Protein AF-A0A2V6GM07-F1 (afdb_monomer_lite)

Radius of gyration: 15.0 Å; chains: 1; bounding box: 40×31×36 Å

Sequence (133 aa):
MSIFIFTLLIRKGGMIRSHVGINVPKEVQRNSPDVLAAGVEHSGEILLTNVAGLIGQHDLVDLDLLDVGCGVGFMQTLINRSLAFRSYTGIEVSLPIVQWLKENVESRDERFGRMENRLVRRTEAVYHEFVLI

Secondary structure (DSSP, 8-state):
-------EEEEE-------------TTT----HHHHHH-HHHHHHHHHHHHHHHTT-SS-TTEEEEEET-TTHHHHHHHHTT---SEEEEEB--HHHHHHHIIIIITT-TTEE--B-TTTTTTTS--------

Structure (mmCIF, N/CA/C/O backbone):
data_AF-A0A2V6GM07-F1
#
_entry.id   AF-A0A2V6GM07-F1
#
loop_
_atom_site.group_PDB
_atom_site.id
_atom_site.type_symbol
_atom_site.label_atom_id
_atom_site.label_alt_id
_atom_site.label_comp_id
_atom_site.label_asym_id
_atom_site.label_entity_id
_atom_site.label_seq_id
_atom_site.pdbx_PDB_ins_code
_atom_site.Cartn_x
_atom_site.Cartn_y
_atom_site.Cartn_z
_atom_site.occupancy
_atom_site.B_iso_or_equiv
_atom_site.auth_seq_id
_atom_site.auth_comp_id
_atom_site.auth_asym_id
_atom_site.auth_atom_id
_atom_site.pdbx_PDB_model_num
ATOM 1 N N . MET A 1 1 ? 19.480 -12.758 2.619 1.00 30.62 1 MET A N 1
ATOM 2 C CA . MET A 1 1 ? 18.229 -12.836 3.402 1.00 30.62 1 MET A CA 1
ATOM 3 C C . MET A 1 1 ? 17.893 -11.423 3.837 1.00 30.62 1 MET A C 1
ATOM 5 O O . MET A 1 1 ? 18.490 -10.949 4.791 1.00 30.62 1 MET A O 1
ATOM 9 N N . SER A 1 2 ? 17.045 -10.718 3.090 1.00 31.67 2 SER A N 1
ATOM 10 C CA . SER A 1 2 ? 16.639 -9.354 3.449 1.00 31.67 2 SER A CA 1
ATOM 11 C C . SER A 1 2 ? 15.220 -9.411 3.991 1.00 31.67 2 SER A C 1
ATOM 13 O O . SER A 1 2 ? 14.296 -9.790 3.278 1.00 31.67 2 SER A O 1
ATOM 15 N N . ILE A 1 3 ? 15.087 -9.113 5.280 1.00 30.69 3 ILE A N 1
ATOM 16 C CA . ILE A 1 3 ? 13.819 -9.019 5.998 1.00 30.69 3 ILE A CA 1
ATOM 17 C C . ILE A 1 3 ? 13.197 -7.672 5.609 1.00 30.69 3 ILE A C 1
ATOM 19 O O . ILE A 1 3 ? 13.738 -6.625 5.956 1.00 30.69 3 ILE A O 1
ATOM 23 N N . PHE A 1 4 ? 12.098 -7.694 4.853 1.00 34.00 4 PHE A N 1
ATOM 24 C CA . PHE A 1 4 ? 11.259 -6.515 4.633 1.00 34.00 4 PHE A CA 1
ATOM 25 C C . PHE A 1 4 ? 10.377 -6.333 5.869 1.00 34.00 4 PHE A C 1
ATOM 27 O O . PHE A 1 4 ? 9.453 -7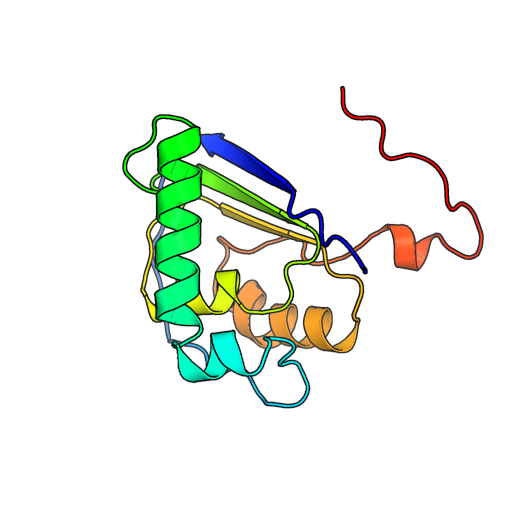.110 6.098 1.00 34.00 4 PHE A O 1
ATOM 34 N N . ILE A 1 5 ? 10.701 -5.345 6.701 1.00 33.69 5 ILE A N 1
ATOM 35 C CA . ILE A 1 5 ? 9.865 -4.956 7.838 1.00 33.69 5 ILE A CA 1
ATOM 36 C C . ILE A 1 5 ? 8.778 -4.024 7.294 1.00 33.69 5 ILE A C 1
ATOM 38 O O . ILE A 1 5 ? 9.039 -2.851 7.042 1.00 33.69 5 ILE A O 1
ATOM 42 N N . PHE A 1 6 ? 7.577 -4.563 7.085 1.00 39.56 6 PHE A N 1
ATOM 43 C CA . PHE A 1 6 ? 6.367 -3.771 6.867 1.00 39.56 6 PHE A CA 1
ATOM 44 C C . PHE A 1 6 ? 5.850 -3.305 8.228 1.00 39.56 6 PHE A C 1
ATOM 46 O O . PHE A 1 6 ? 5.409 -4.121 9.037 1.00 39.56 6 PHE A O 1
ATOM 53 N N . THR A 1 7 ? 5.902 -2.001 8.489 1.00 42.44 7 THR A N 1
ATOM 54 C CA . THR A 1 7 ? 5.259 -1.408 9.667 1.00 42.44 7 THR A CA 1
ATOM 55 C C . THR A 1 7 ? 4.009 -0.676 9.207 1.00 42.44 7 THR A C 1
ATOM 57 O O . THR A 1 7 ? 4.129 0.353 8.546 1.00 42.44 7 THR A O 1
ATOM 60 N N . LEU A 1 8 ? 2.836 -1.210 9.571 1.00 46.00 8 LEU A N 1
ATOM 61 C CA . LEU A 1 8 ? 1.529 -0.595 9.339 1.00 46.00 8 LEU A CA 1
ATOM 62 C C . LEU A 1 8 ? 0.980 0.025 10.634 1.00 46.00 8 LEU A C 1
ATOM 64 O O . LEU A 1 8 ? 0.714 -0.698 11.591 1.00 46.00 8 LEU A O 1
ATOM 68 N N . LEU A 1 9 ? 0.831 1.356 10.684 1.00 50.28 9 LEU A N 1
ATOM 69 C CA . LEU A 1 9 ? 0.261 2.089 11.834 1.00 50.28 9 LEU A CA 1
ATOM 70 C C . LEU A 1 9 ? -1.185 2.515 11.551 1.00 50.28 9 LEU A C 1
ATOM 72 O O . LEU A 1 9 ? -1.451 3.033 10.466 1.00 50.28 9 LEU A O 1
ATOM 76 N N . ILE A 1 10 ? -2.085 2.328 12.533 1.00 51.28 10 ILE A N 1
ATOM 77 C CA . ILE A 1 10 ? -3.537 2.482 12.358 1.00 51.28 10 ILE A CA 1
ATOM 78 C C . ILE A 1 10 ? -4.233 3.411 13.385 1.00 51.28 10 ILE A C 1
ATOM 80 O O . ILE A 1 10 ? -3.972 3.307 14.581 1.00 51.28 10 ILE A O 1
ATOM 84 N N . ARG A 1 11 ? -5.149 4.305 12.943 1.00 50.62 11 ARG A N 1
ATOM 85 C CA . ARG A 1 11 ? -5.931 5.259 13.789 1.00 50.62 11 ARG A CA 1
ATOM 86 C C . ARG A 1 11 ? -7.375 5.504 13.274 1.00 50.62 11 ARG A C 1
ATOM 88 O O . ARG A 1 11 ? -7.583 5.463 12.076 1.00 50.62 11 ARG A O 1
ATOM 95 N N . LYS A 1 12 ? -8.375 5.791 14.135 1.00 37.81 12 LYS A N 1
ATOM 96 C CA . LYS A 1 12 ? -9.836 5.803 13.803 1.00 37.81 12 LYS A CA 1
ATOM 97 C C . LYS A 1 12 ? -10.466 7.174 13.408 1.00 37.81 12 LYS A C 1
ATOM 99 O O . LYS A 1 12 ? -10.178 8.166 14.080 1.00 37.81 12 LYS A O 1
ATOM 104 N N . GLY A 1 13 ? -11.353 7.236 12.389 1.00 50.44 13 GLY A N 1
ATOM 105 C CA . GLY A 1 13 ? -12.176 8.407 11.959 1.00 50.44 13 GLY A CA 1
ATOM 106 C C . GLY A 1 13 ? -13.014 8.189 10.658 1.00 50.44 13 GLY A C 1
ATOM 107 O O . GLY A 1 13 ? -12.802 7.195 9.993 1.00 50.44 13 GLY A O 1
ATOM 108 N N . GLY A 1 14 ? -13.917 9.107 10.258 1.00 41.75 14 GLY A N 1
ATOM 109 C CA . GLY A 1 14 ? -14.999 8.878 9.252 1.00 41.75 14 GLY A CA 1
ATOM 110 C C . GLY A 1 14 ? -14.680 8.805 7.731 1.00 41.75 14 GLY A C 1
ATOM 111 O O . GLY A 1 14 ? -13.542 8.989 7.307 1.00 41.75 14 GLY A O 1
ATOM 112 N N . MET A 1 15 ? -15.727 8.547 6.915 1.00 43.09 15 MET A N 1
ATOM 113 C CA . MET A 1 15 ? -15.690 7.926 5.563 1.00 43.09 15 MET A CA 1
ATOM 114 C C . MET A 1 15 ? -16.090 8.845 4.372 1.00 43.09 15 MET A C 1
ATOM 116 O O . MET A 1 15 ? -17.076 9.575 4.464 1.00 43.09 15 MET A O 1
ATOM 120 N N . ILE A 1 16 ? -15.402 8.724 3.217 1.00 50.06 16 ILE A N 1
ATOM 121 C CA . ILE A 1 16 ? -15.713 9.363 1.906 1.00 50.06 16 ILE A CA 1
ATOM 122 C C . ILE A 1 16 ? -15.533 8.322 0.766 1.00 50.06 16 ILE A C 1
ATOM 124 O O . ILE A 1 16 ? -14.678 7.445 0.883 1.00 50.06 16 ILE A O 1
ATOM 128 N N . ARG A 1 17 ? -16.333 8.364 -0.321 1.00 46.47 17 ARG A N 1
ATOM 129 C CA . ARG A 1 17 ? -16.271 7.418 -1.471 1.00 46.47 17 ARG A CA 1
ATOM 130 C C . ARG A 1 17 ? -16.076 8.124 -2.832 1.00 46.47 17 ARG A C 1
ATOM 132 O O . ARG A 1 17 ? -16.810 9.057 -3.136 1.00 46.47 17 ARG A O 1
ATOM 139 N N . SER A 1 18 ? -15.198 7.592 -3.690 1.00 44.56 18 SER A N 1
ATOM 140 C CA . SER A 1 18 ? -15.204 7.707 -5.174 1.00 44.56 18 SER A CA 1
ATOM 141 C C . SER A 1 18 ? -14.758 6.339 -5.761 1.00 44.56 18 SER A C 1
ATOM 143 O O . SER A 1 18 ? -14.672 5.423 -4.958 1.00 44.56 18 SER A O 1
ATOM 145 N N . HIS A 1 19 ? -14.571 6.116 -7.080 1.00 54.31 19 HIS A N 1
ATOM 146 C CA . HIS A 1 19 ? -13.426 5.364 -7.688 1.00 54.31 19 HIS A CA 1
ATOM 147 C C . HIS A 1 19 ? -13.625 4.933 -9.153 1.00 54.31 19 HIS A C 1
ATOM 149 O O . HIS A 1 19 ? -14.643 4.363 -9.541 1.00 54.31 19 HIS A O 1
ATOM 155 N N . VAL A 1 20 ? -12.546 5.121 -9.923 1.00 65.00 20 VAL A N 1
ATOM 156 C CA . VAL A 1 20 ? -12.197 4.422 -11.169 1.00 65.00 20 VAL A CA 1
ATOM 157 C C . VAL A 1 20 ? -10.998 3.523 -10.830 1.00 65.00 20 VAL A C 1
ATOM 159 O O . VAL A 1 20 ? -10.077 3.991 -10.164 1.00 65.00 20 VAL A O 1
ATOM 162 N N . GLY A 1 21 ? -11.007 2.252 -11.245 1.00 83.81 21 GLY A N 1
ATOM 163 C CA . GLY A 1 21 ? -9.910 1.311 -10.964 1.00 83.81 21 GLY A CA 1
ATOM 164 C C . GLY A 1 21 ? -8.569 1.727 -11.585 1.00 83.81 21 GLY A C 1
ATOM 165 O O . GLY A 1 21 ? -8.525 2.515 -12.532 1.00 83.81 21 GLY A O 1
ATOM 166 N N . ILE A 1 22 ? -7.469 1.174 -11.069 1.00 90.00 22 ILE A N 1
ATOM 167 C CA . ILE A 1 22 ? -6.106 1.445 -11.544 1.00 90.00 22 ILE A CA 1
ATOM 168 C C . ILE A 1 22 ? -5.453 0.202 -12.152 1.00 90.00 22 ILE A C 1
ATOM 170 O O . ILE A 1 22 ? -5.650 -0.921 -11.690 1.00 90.00 22 ILE A O 1
ATOM 174 N N . ASN A 1 23 ? -4.632 0.412 -13.182 1.00 92.69 23 ASN A N 1
ATOM 175 C CA . ASN A 1 23 ? -3.807 -0.627 -13.791 1.00 92.69 23 ASN A CA 1
ATOM 176 C C . ASN A 1 23 ? -2.330 -0.295 -13.560 1.00 92.69 23 ASN A C 1
ATOM 178 O O . ASN A 1 23 ? -1.836 0.712 -14.067 1.00 92.69 23 ASN A O 1
ATOM 182 N N . VAL A 1 24 ? -1.645 -1.124 -12.773 1.00 93.38 24 VAL A N 1
ATOM 183 C CA . VAL A 1 24 ? -0.239 -0.921 -12.409 1.00 93.38 24 VAL A CA 1
ATOM 184 C C . VAL A 1 24 ? 0.658 -1.366 -13.568 1.00 93.38 24 VAL A C 1
ATOM 186 O O . VAL A 1 24 ? 0.647 -2.548 -13.927 1.00 93.38 24 VAL A O 1
ATOM 189 N N . PRO A 1 25 ? 1.464 -0.465 -14.152 1.00 94.75 25 PRO A N 1
ATOM 190 C CA . PRO A 1 25 ? 2.310 -0.813 -15.280 1.00 94.75 25 PRO A CA 1
ATOM 191 C C . PRO A 1 25 ? 3.565 -1.578 -14.816 1.00 94.75 25 PRO A C 1
ATOM 193 O O . PRO A 1 25 ? 3.964 -1.532 -13.647 1.00 94.75 25 PRO A O 1
ATOM 196 N N . LYS A 1 26 ? 4.185 -2.340 -15.726 1.00 92.75 26 LYS A N 1
ATOM 197 C CA . LYS A 1 26 ? 5.265 -3.290 -15.386 1.00 92.75 26 LYS A CA 1
ATOM 198 C C . LYS A 1 26 ? 6.509 -2.603 -14.819 1.00 92.75 26 LYS A C 1
ATOM 200 O O . LYS A 1 26 ? 7.238 -3.207 -14.043 1.00 92.75 26 LYS A O 1
ATOM 205 N N . GLU A 1 27 ? 6.741 -1.352 -15.188 1.00 93.75 27 GLU A N 1
ATOM 206 C CA . GLU A 1 27 ? 7.931 -0.565 -14.858 1.00 93.75 27 GLU A CA 1
ATOM 207 C C . GLU A 1 27 ? 7.986 -0.189 -13.369 1.00 93.75 27 GLU A C 1
ATOM 209 O O . GLU A 1 27 ? 9.068 -0.056 -12.790 1.00 93.75 27 GLU A O 1
ATOM 214 N N . VAL A 1 28 ? 6.818 -0.048 -12.735 1.00 92.38 28 VAL A N 1
ATOM 215 C CA . VAL A 1 28 ? 6.673 0.253 -11.299 1.00 92.38 28 VAL A CA 1
ATOM 216 C C . VAL A 1 28 ? 6.255 -0.973 -10.487 1.00 92.38 28 VAL A C 1
ATOM 218 O O . VAL A 1 28 ? 6.221 -0.917 -9.259 1.00 92.38 28 VAL A O 1
ATOM 221 N N . GLN A 1 29 ? 5.983 -2.096 -11.154 1.00 92.88 29 GLN A N 1
ATOM 222 C CA . GLN A 1 29 ? 5.625 -3.346 -10.504 1.00 92.88 29 GLN A CA 1
ATOM 223 C C . GLN A 1 29 ? 6.854 -3.991 -9.847 1.00 92.88 29 GLN A C 1
ATOM 225 O O . GLN A 1 29 ? 7.854 -4.283 -10.502 1.00 92.88 29 GLN A O 1
ATOM 230 N N . ARG A 1 30 ? 6.767 -4.236 -8.537 1.00 91.06 30 ARG A N 1
ATOM 231 C CA . ARG A 1 30 ? 7.832 -4.847 -7.720 1.00 91.06 30 ARG A CA 1
ATOM 232 C C . ARG A 1 30 ? 7.389 -6.100 -6.963 1.00 91.06 30 ARG A C 1
ATOM 234 O O . ARG A 1 30 ? 8.197 -6.676 -6.242 1.00 91.06 30 ARG A O 1
ATOM 241 N N . ASN A 1 31 ? 6.135 -6.526 -7.126 1.00 90.50 31 ASN A N 1
ATOM 242 C CA . ASN A 1 31 ? 5.634 -7.757 -6.521 1.00 90.50 31 ASN A CA 1
ATOM 243 C C . ASN A 1 31 ? 6.441 -8.977 -6.989 1.00 90.50 31 ASN A C 1
ATOM 245 O O . ASN A 1 31 ? 6.861 -9.054 -8.147 1.00 90.50 31 ASN A O 1
ATOM 249 N N . SER A 1 32 ? 6.638 -9.939 -6.085 1.00 91.94 32 SER A N 1
ATOM 250 C CA . SER A 1 32 ? 7.298 -11.199 -6.423 1.00 91.94 32 SER A CA 1
ATOM 251 C C . SER A 1 32 ? 6.465 -12.004 -7.434 1.00 91.94 32 SER A C 1
ATOM 253 O O . SER A 1 32 ? 5.242 -11.832 -7.498 1.00 91.94 32 SER A O 1
ATOM 255 N N . PRO A 1 33 ? 7.087 -12.916 -8.204 1.00 93.00 33 PRO A N 1
ATOM 256 C CA . PRO A 1 33 ? 6.359 -13.790 -9.124 1.00 93.00 33 PRO A CA 1
ATOM 257 C C . PRO A 1 33 ? 5.223 -14.569 -8.452 1.00 93.00 33 PRO A C 1
ATOM 259 O O . PRO A 1 33 ? 4.146 -14.683 -9.030 1.00 93.00 33 PRO A O 1
ATOM 262 N N . ASP A 1 34 ? 5.429 -15.029 -7.217 1.00 93.38 34 ASP A N 1
ATOM 263 C CA . ASP A 1 34 ? 4.421 -15.785 -6.468 1.00 93.38 34 ASP A CA 1
ATOM 264 C C . ASP A 1 34 ? 3.204 -14.921 -6.112 1.00 93.38 34 ASP A C 1
ATOM 266 O O . ASP A 1 34 ? 2.067 -15.371 -6.234 1.00 93.38 34 ASP A O 1
ATOM 270 N N . VAL A 1 35 ? 3.419 -13.651 -5.742 1.00 91.38 35 VAL A N 1
ATOM 271 C CA . VAL A 1 35 ? 2.329 -12.695 -5.480 1.00 91.38 35 VAL A CA 1
ATOM 272 C C . VAL A 1 35 ? 1.567 -12.371 -6.765 1.00 91.38 35 VAL A C 1
ATOM 274 O O . VAL A 1 35 ? 0.338 -12.295 -6.757 1.00 91.38 35 VAL A O 1
ATOM 277 N N . LEU A 1 36 ? 2.273 -12.216 -7.889 1.00 92.12 36 LEU A N 1
ATOM 278 C CA . LEU A 1 36 ? 1.637 -12.013 -9.193 1.00 92.12 36 LEU A CA 1
ATOM 279 C C . LEU A 1 36 ? 0.790 -13.226 -9.598 1.00 92.12 36 LEU A C 1
ATOM 281 O O . LEU A 1 36 ? -0.333 -13.046 -10.065 1.00 92.12 36 LEU A O 1
ATOM 285 N N . ALA A 1 37 ? 1.302 -14.441 -9.385 1.00 93.00 37 ALA A N 1
ATOM 286 C CA . ALA A 1 37 ? 0.601 -15.686 -9.688 1.00 93.00 37 ALA A CA 1
ATOM 287 C C . ALA A 1 37 ? -0.631 -15.901 -8.792 1.00 93.00 37 ALA A C 1
ATOM 289 O O . ALA A 1 37 ? -1.673 -16.331 -9.281 1.00 93.00 37 ALA A O 1
ATOM 290 N N . ALA A 1 38 ? -0.536 -15.564 -7.502 1.00 91.69 38 ALA A N 1
ATOM 291 C CA . ALA A 1 38 ? -1.653 -15.629 -6.556 1.00 91.69 38 ALA A CA 1
ATOM 292 C C . ALA A 1 38 ? -2.704 -14.519 -6.770 1.00 91.69 38 ALA A C 1
ATOM 294 O O . ALA A 1 38 ? -3.834 -14.628 -6.295 1.00 91.69 38 ALA A O 1
ATOM 295 N N . GLY A 1 39 ? -2.335 -13.450 -7.477 1.00 95.31 39 GLY A N 1
ATOM 296 C CA . GLY A 1 39 ? -3.138 -12.247 -7.649 1.00 95.31 39 GLY A CA 1
ATOM 297 C C . GLY A 1 39 ? -2.834 -11.210 -6.567 1.00 95.31 39 GLY A C 1
ATOM 298 O O . GLY A 1 39 ? -3.115 -11.412 -5.383 1.00 95.31 39 GLY A O 1
ATOM 299 N N . VAL A 1 40 ? -2.305 -10.058 -6.993 1.00 94.44 40 VAL A N 1
ATOM 300 C CA . VAL A 1 40 ? -1.891 -8.949 -6.108 1.00 94.44 40 VAL A CA 1
ATOM 301 C C . VAL A 1 40 ? -3.036 -8.499 -5.207 1.00 94.44 40 VAL A C 1
ATOM 303 O O . VAL A 1 40 ? -2.876 -8.404 -3.999 1.00 94.44 40 VAL A O 1
ATOM 306 N N . GLU A 1 41 ? -4.215 -8.279 -5.784 1.00 95.56 41 GLU A N 1
ATOM 307 C CA . GLU A 1 41 ? -5.372 -7.777 -5.042 1.00 95.56 41 GLU A CA 1
ATOM 308 C C . GLU A 1 41 ? -5.935 -8.813 -4.067 1.00 95.56 41 GLU A C 1
ATOM 310 O O . GLU A 1 41 ? -6.420 -8.463 -3.001 1.00 95.56 41 GLU A O 1
ATOM 315 N N . HIS A 1 42 ? -5.879 -10.096 -4.426 1.00 95.62 42 HIS A N 1
ATOM 316 C CA . HIS A 1 42 ? -6.369 -11.162 -3.557 1.00 95.62 42 HIS A CA 1
ATOM 317 C C . HIS A 1 42 ? -5.440 -11.367 -2.356 1.00 95.62 42 HIS A C 1
ATOM 319 O O . HIS A 1 42 ? -5.884 -11.389 -1.211 1.00 95.62 42 HIS A O 1
ATOM 325 N N . SER A 1 43 ? -4.136 -11.464 -2.615 1.00 94.69 43 SER A N 1
ATOM 326 C CA . SER A 1 43 ? -3.129 -11.598 -1.560 1.00 94.69 43 SER A CA 1
ATOM 327 C C . SER A 1 43 ? -3.056 -10.354 -0.669 1.00 94.69 43 SER A C 1
ATOM 329 O O . SER A 1 43 ? -2.958 -10.482 0.551 1.00 94.69 43 SER A O 1
ATOM 331 N N . GLY A 1 44 ? -3.171 -9.160 -1.254 1.00 95.50 44 GLY A N 1
ATOM 332 C CA . GLY A 1 44 ? -3.225 -7.904 -0.517 1.00 95.50 44 GLY A CA 1
ATOM 333 C C . GLY A 1 44 ? -4.418 -7.826 0.434 1.00 95.50 44 GLY A C 1
ATOM 334 O O . GLY A 1 44 ? -4.246 -7.430 1.584 1.00 95.50 44 GLY A O 1
ATOM 335 N N . GLU A 1 45 ? -5.609 -8.240 -0.011 1.00 95.56 45 GLU A N 1
ATOM 336 C CA . GLU A 1 45 ? -6.825 -8.204 0.810 1.00 95.56 45 GLU A CA 1
ATOM 337 C C . GLU A 1 45 ? -6.697 -9.143 2.013 1.00 95.56 45 GLU A C 1
ATOM 339 O O . GLU A 1 45 ? -6.934 -8.721 3.141 1.00 95.56 45 GLU A O 1
ATOM 344 N N . ILE A 1 46 ? -6.201 -10.369 1.799 1.00 94.88 46 ILE A N 1
ATOM 345 C CA . ILE A 1 46 ? -5.940 -11.327 2.884 1.00 94.88 46 ILE A CA 1
ATOM 346 C C . ILE A 1 46 ? -4.997 -10.729 3.933 1.00 94.88 46 ILE A C 1
ATOM 348 O O . ILE A 1 46 ? -5.261 -10.819 5.133 1.00 94.88 46 ILE A O 1
ATOM 352 N N . LEU A 1 47 ? -3.890 -10.117 3.501 1.00 95.00 47 LEU A N 1
ATOM 353 C CA . LEU A 1 47 ? -2.919 -9.525 4.421 1.00 95.00 47 LEU A CA 1
ATOM 354 C C . LEU A 1 47 ? -3.521 -8.358 5.206 1.00 95.00 47 LEU A C 1
ATOM 356 O O . LEU A 1 47 ? -3.363 -8.299 6.424 1.00 95.00 47 LEU A O 1
ATOM 360 N N . LEU A 1 48 ? -4.241 -7.465 4.532 1.00 94.75 48 LEU A N 1
ATOM 361 C CA . LEU A 1 48 ? -4.889 -6.318 5.158 1.00 94.75 48 LEU A CA 1
ATOM 362 C C . LEU A 1 48 ? -5.952 -6.739 6.184 1.00 94.75 48 LEU A C 1
ATOM 364 O O . LEU A 1 48 ? -5.967 -6.212 7.297 1.00 94.75 48 LEU A O 1
ATOM 368 N N . THR A 1 49 ? -6.789 -7.727 5.858 1.00 92.62 49 THR A N 1
ATOM 369 C CA . THR A 1 49 ? -7.773 -8.292 6.793 1.00 92.62 49 THR A CA 1
ATOM 370 C C . THR A 1 49 ? -7.095 -8.951 7.992 1.00 92.62 49 THR A C 1
ATOM 372 O O . THR A 1 49 ? -7.529 -8.758 9.127 1.00 92.62 49 THR A O 1
ATOM 375 N N . ASN A 1 50 ? -5.999 -9.681 7.775 1.00 93.38 50 ASN A N 1
ATOM 376 C CA . ASN A 1 50 ? -5.242 -10.279 8.873 1.00 93.38 50 ASN A CA 1
ATOM 377 C C . ASN A 1 50 ? -4.647 -9.209 9.797 1.00 93.38 50 ASN A C 1
ATOM 379 O O . ASN A 1 50 ? -4.721 -9.355 11.015 1.00 93.38 50 ASN A O 1
ATOM 383 N N . VAL A 1 51 ? -4.104 -8.115 9.248 1.00 91.62 51 VAL A N 1
ATOM 384 C CA . VAL A 1 51 ? -3.588 -7.000 10.060 1.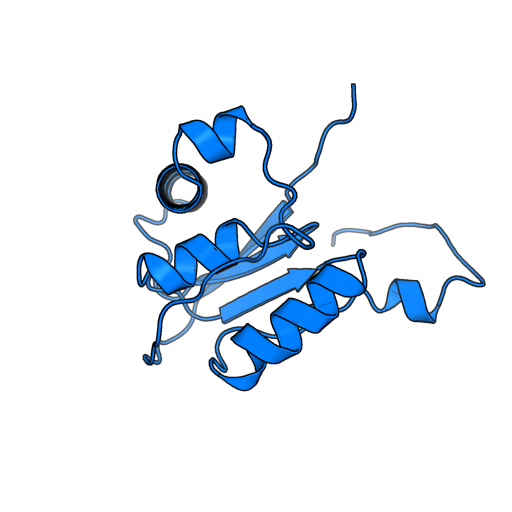00 91.62 51 VAL A CA 1
ATOM 385 C C . VAL A 1 51 ? -4.703 -6.327 10.860 1.00 91.62 51 VAL A C 1
ATOM 387 O O . VAL A 1 51 ? -4.509 -6.072 12.048 1.00 91.62 51 VAL A O 1
ATOM 390 N N . ALA A 1 52 ? -5.877 -6.098 10.262 1.00 91.00 52 ALA A N 1
ATOM 391 C CA . ALA A 1 52 ? -7.045 -5.604 10.994 1.00 91.00 52 ALA A CA 1
ATOM 392 C C . ALA A 1 52 ? -7.396 -6.531 12.173 1.00 91.00 52 ALA A C 1
ATOM 394 O O . ALA A 1 52 ? -7.541 -6.071 13.308 1.00 91.00 52 ALA A O 1
ATOM 395 N N . GLY A 1 53 ? -7.417 -7.846 11.931 1.00 92.50 53 GLY A N 1
ATOM 396 C CA . GLY A 1 53 ? -7.677 -8.851 12.960 1.00 92.50 53 GLY A CA 1
ATOM 397 C C . GLY A 1 53 ? -6.668 -8.820 14.111 1.00 92.50 53 GLY A C 1
ATOM 398 O O . GLY A 1 53 ? -7.060 -8.920 15.274 1.00 92.50 53 GLY A O 1
ATOM 399 N N . LEU A 1 54 ? -5.380 -8.609 13.818 1.00 92.94 54 LEU A N 1
ATOM 400 C CA . LEU A 1 54 ? -4.326 -8.511 14.837 1.00 92.94 54 LEU A CA 1
ATOM 401 C C . LEU A 1 54 ? -4.518 -7.326 15.795 1.00 92.94 54 LEU A C 1
ATOM 403 O O . LEU A 1 54 ? -4.088 -7.405 16.945 1.00 92.94 54 LEU A O 1
ATOM 407 N N . ILE A 1 55 ? -5.180 -6.254 15.354 1.00 90.62 55 ILE A N 1
ATOM 408 C CA . ILE A 1 55 ? -5.499 -5.085 16.190 1.00 90.62 55 ILE A CA 1
ATOM 409 C C . ILE A 1 55 ? -6.944 -5.099 16.718 1.00 90.62 55 ILE A C 1
ATOM 411 O O . ILE A 1 55 ? -7.436 -4.086 17.218 1.00 90.62 55 ILE A O 1
ATOM 415 N N . GLY A 1 56 ? -7.634 -6.239 16.607 1.00 93.69 56 GLY A N 1
ATOM 416 C CA . GLY A 1 56 ? -9.001 -6.420 17.097 1.00 93.69 56 GLY A CA 1
ATOM 417 C C . GLY A 1 56 ? -10.075 -5.716 16.263 1.00 93.69 56 GLY A C 1
ATOM 418 O O . GLY A 1 56 ? -11.161 -5.460 16.777 1.00 93.69 56 GLY A O 1
ATOM 419 N N . GLN A 1 57 ? -9.784 -5.381 15.004 1.00 92.06 57 GLN A N 1
ATOM 420 C CA . GLN A 1 57 ? -10.762 -4.860 14.048 1.00 92.06 57 GLN A CA 1
ATOM 421 C C . GLN A 1 57 ? -11.215 -5.970 13.093 1.00 92.06 57 GLN A C 1
ATOM 423 O O . GLN A 1 57 ? -10.447 -6.864 12.744 1.00 92.06 57 GLN A O 1
ATOM 428 N N . HIS A 1 58 ? -12.474 -5.918 12.661 1.00 90.31 58 HIS A N 1
ATOM 429 C CA . HIS A 1 58 ? -13.017 -6.877 11.690 1.00 90.31 58 HIS A CA 1
ATOM 430 C C . HIS A 1 58 ? -12.726 -6.486 10.238 1.00 90.31 58 HIS A C 1
ATOM 432 O O . HIS A 1 58 ? -12.736 -7.338 9.353 1.00 90.31 58 HIS A O 1
ATOM 438 N N . ASP A 1 59 ? -12.473 -5.203 10.001 1.00 90.69 59 ASP A N 1
ATOM 439 C CA . ASP A 1 59 ? -12.227 -4.613 8.696 1.00 90.69 59 ASP A CA 1
ATOM 440 C C . ASP A 1 59 ? -11.301 -3.394 8.840 1.00 90.69 59 ASP A C 1
ATOM 442 O O . ASP A 1 59 ? -10.776 -3.113 9.919 1.00 90.69 59 ASP A O 1
ATOM 446 N N . LEU A 1 60 ? -11.069 -2.693 7.730 1.00 92.06 60 LEU A N 1
ATOM 447 C CA . LEU A 1 60 ? -10.280 -1.464 7.693 1.00 92.06 60 LEU A CA 1
ATOM 448 C C . LEU A 1 60 ? -11.134 -0.197 7.855 1.00 92.06 60 LEU A C 1
ATOM 450 O O . LEU A 1 60 ? -10.608 0.910 7.711 1.00 92.06 60 LEU A O 1
ATOM 454 N N . VAL A 1 61 ? -12.439 -0.325 8.117 1.00 90.94 61 VAL A N 1
ATOM 455 C CA . VAL A 1 61 ? -13.347 0.822 8.159 1.00 90.94 61 VAL A CA 1
ATOM 456 C C . VAL A 1 61 ? -12.881 1.781 9.248 1.00 90.94 61 VAL A C 1
ATOM 458 O O . VAL A 1 61 ? -12.489 1.396 10.347 1.00 90.94 61 VAL A O 1
ATOM 461 N N . ASP A 1 62 ? -12.896 3.064 8.906 1.00 87.62 62 ASP A N 1
ATOM 462 C CA . ASP A 1 62 ? -12.429 4.170 9.735 1.00 87.62 62 ASP A CA 1
ATOM 463 C C . ASP A 1 62 ? -10.921 4.195 10.054 1.00 87.62 62 ASP A C 1
ATOM 465 O O . ASP A 1 62 ? -10.467 5.100 10.760 1.00 87.62 62 ASP A O 1
ATOM 469 N N . LEU A 1 63 ? -10.117 3.263 9.535 1.00 87.88 63 LEU A N 1
ATOM 470 C CA . LEU A 1 63 ? -8.687 3.167 9.831 1.00 87.88 63 LEU A 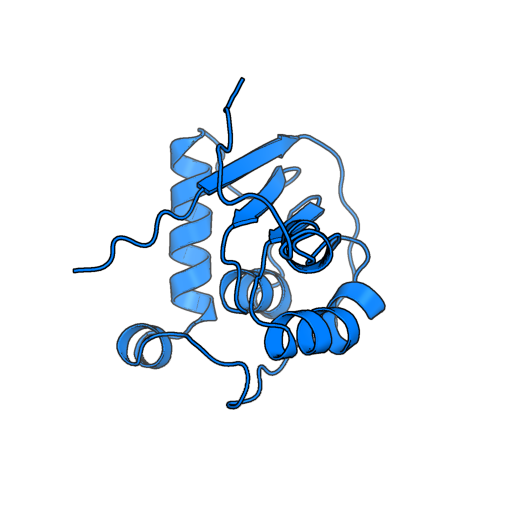CA 1
ATOM 471 C C . LEU A 1 63 ? -7.844 4.083 8.925 1.00 87.88 63 LEU A C 1
ATOM 473 O O . LEU A 1 63 ? -8.012 4.114 7.706 1.00 87.88 63 LEU A O 1
ATOM 477 N N . ASP A 1 64 ? -6.923 4.834 9.529 1.00 89.44 64 ASP A N 1
ATOM 478 C CA . ASP A 1 64 ? -5.751 5.407 8.863 1.00 89.44 64 ASP A CA 1
ATOM 479 C C . ASP A 1 64 ? -4.734 4.302 8.640 1.00 89.44 64 ASP A C 1
ATOM 481 O O . ASP A 1 64 ? -4.537 3.498 9.537 1.00 89.44 64 ASP A O 1
ATOM 485 N N . LEU A 1 65 ? -4.055 4.280 7.506 1.00 89.94 65 LEU A N 1
ATOM 486 C CA . LEU A 1 65 ? -3.075 3.257 7.166 1.00 89.94 65 LEU A CA 1
ATOM 487 C C . LEU A 1 65 ? -1.736 3.939 6.880 1.00 89.94 65 LEU A C 1
ATOM 489 O O . LEU A 1 65 ? -1.667 4.782 5.995 1.00 89.94 65 LEU A O 1
ATOM 493 N N . LEU A 1 66 ? -0.674 3.598 7.607 1.00 91.44 66 LEU A N 1
ATOM 494 C CA . LEU A 1 66 ? 0.703 3.990 7.274 1.00 91.44 66 LEU A CA 1
ATOM 495 C C . LEU A 1 66 ? 1.455 2.819 6.641 1.00 91.44 66 LEU A C 1
ATOM 497 O O . LEU A 1 66 ? 1.817 1.917 7.368 1.00 91.44 66 LEU A O 1
ATOM 501 N N . ASP A 1 67 ? 1.760 2.829 5.352 1.00 90.00 67 ASP A N 1
ATOM 502 C CA . ASP A 1 67 ? 2.476 1.730 4.692 1.00 90.00 67 ASP A CA 1
ATOM 503 C C . ASP A 1 67 ? 3.927 2.120 4.363 1.00 90.00 67 ASP A C 1
ATOM 505 O O . ASP A 1 67 ? 4.177 2.969 3.505 1.00 90.00 67 ASP A O 1
ATOM 509 N N . VAL A 1 68 ? 4.899 1.530 5.065 1.00 89.44 68 VAL A N 1
ATOM 510 C CA . VAL A 1 68 ? 6.330 1.804 4.858 1.00 89.44 68 VAL A CA 1
ATOM 511 C C . VAL A 1 68 ? 6.924 0.831 3.844 1.00 89.44 68 VAL A C 1
ATOM 513 O O . VAL A 1 68 ? 6.932 -0.374 4.067 1.00 89.44 68 VAL A O 1
ATOM 516 N N . GLY A 1 69 ? 7.499 1.365 2.764 1.00 87.81 69 GLY A N 1
ATOM 517 C CA . GLY A 1 69 ? 7.906 0.565 1.609 1.00 87.81 69 GLY A CA 1
ATOM 518 C C . GLY A 1 69 ? 6.702 0.177 0.758 1.00 87.81 69 GLY A C 1
ATOM 519 O O . GLY A 1 69 ? 6.592 -0.972 0.335 1.00 87.81 69 GLY A O 1
ATOM 520 N N . CYS A 1 70 ? 5.783 1.125 0.549 1.00 90.44 70 CYS A N 1
ATOM 521 C CA . CYS A 1 70 ? 4.442 0.792 0.089 1.00 90.44 70 CYS A CA 1
ATOM 522 C C . CYS A 1 70 ? 4.369 0.221 -1.329 1.00 90.44 70 CYS A C 1
ATOM 524 O O . CYS A 1 70 ? 3.411 -0.482 -1.667 1.00 90.44 70 CYS A O 1
ATOM 526 N N . GLY A 1 71 ? 5.348 0.532 -2.190 1.00 93.00 71 GLY A N 1
ATOM 527 C CA . GLY A 1 71 ? 5.319 0.122 -3.585 1.00 93.00 71 GLY A CA 1
ATOM 528 C C . GLY A 1 71 ? 3.973 0.464 -4.231 1.00 93.00 71 GLY A C 1
ATOM 529 O O . GLY A 1 71 ? 3.537 1.612 -4.224 1.00 93.00 71 GLY A O 1
ATOM 530 N N . VAL A 1 72 ? 3.301 -0.555 -4.772 1.00 93.31 72 VAL A N 1
ATOM 531 C CA . VAL A 1 72 ? 2.009 -0.426 -5.475 1.00 93.31 72 VAL A CA 1
ATOM 532 C C . VAL A 1 72 ? 0.940 -1.424 -5.004 1.00 93.31 72 VAL A C 1
ATOM 534 O O . VAL A 1 72 ? -0.218 -1.296 -5.390 1.00 93.31 72 VAL A O 1
ATOM 537 N N . GLY A 1 73 ? 1.301 -2.427 -4.194 1.00 94.06 73 GLY A N 1
ATOM 538 C CA . GLY A 1 73 ? 0.476 -3.622 -3.957 1.00 94.06 73 GLY A CA 1
ATOM 539 C C . GLY A 1 73 ? -0.777 -3.373 -3.116 1.00 94.06 73 GLY A C 1
ATOM 540 O O . GLY A 1 73 ? -1.894 -3.630 -3.574 1.00 94.06 73 GLY A O 1
ATOM 541 N N . PHE A 1 74 ? -0.616 -2.848 -1.897 1.00 94.25 74 PHE A N 1
ATOM 542 C CA . PHE A 1 74 ? -1.765 -2.564 -1.030 1.00 94.25 74 PHE A CA 1
ATOM 543 C C . PHE A 1 74 ? -2.624 -1.442 -1.585 1.00 94.25 74 PHE A C 1
ATOM 545 O O . PHE A 1 74 ? -3.842 -1.560 -1.587 1.00 94.25 74 PHE A O 1
ATOM 552 N N . MET A 1 75 ? -2.018 -0.410 -2.161 1.00 92.38 75 MET A N 1
ATOM 553 C CA . MET A 1 75 ? -2.775 0.651 -2.811 1.00 92.38 75 MET A CA 1
ATOM 554 C C . MET A 1 75 ? -3.625 0.130 -3.987 1.00 92.38 75 MET A C 1
ATOM 556 O O . MET A 1 75 ? -4.817 0.429 -4.048 1.00 92.38 75 MET A O 1
ATOM 560 N N . GLN A 1 76 ? -3.057 -0.698 -4.880 1.00 94.50 76 GLN A N 1
ATOM 561 C CA . GLN A 1 76 ? -3.821 -1.368 -5.943 1.00 94.50 76 GLN A CA 1
ATOM 562 C C . GLN A 1 76 ? -4.985 -2.170 -5.365 1.00 94.50 76 GLN A C 1
ATOM 564 O O . GLN A 1 76 ? -6.104 -2.073 -5.860 1.00 94.50 76 GLN A O 1
ATOM 569 N N . THR A 1 77 ? -4.727 -2.921 -4.299 1.00 95.75 77 THR A N 1
ATOM 570 C CA . THR A 1 77 ? -5.745 -3.716 -3.613 1.00 95.75 77 THR A CA 1
ATOM 571 C C . THR A 1 77 ? -6.879 -2.845 -3.081 1.00 95.75 77 THR A C 1
ATOM 573 O O . THR A 1 77 ? -8.034 -3.079 -3.423 1.00 95.75 77 THR A O 1
ATOM 576 N N . LEU A 1 78 ? -6.555 -1.822 -2.286 1.00 94.75 78 LEU A N 1
ATOM 577 C CA . LEU A 1 78 ? -7.519 -0.922 -1.654 1.00 94.75 78 LEU A CA 1
ATOM 578 C C . LEU A 1 78 ? -8.452 -0.281 -2.691 1.00 94.75 78 LEU A C 1
ATOM 580 O O . LEU A 1 78 ? -9.663 -0.236 -2.483 1.00 94.75 78 LEU A O 1
ATOM 584 N N . ILE A 1 79 ? -7.896 0.161 -3.824 1.00 93.19 79 ILE A N 1
ATOM 585 C CA . ILE A 1 79 ? -8.656 0.806 -4.901 1.00 93.19 79 ILE A CA 1
ATOM 586 C C . ILE A 1 79 ? -9.480 -0.221 -5.682 1.00 93.19 79 ILE A C 1
ATOM 588 O O . ILE A 1 79 ? -10.701 -0.095 -5.773 1.00 93.19 79 ILE A O 1
ATOM 592 N N . ASN A 1 80 ? -8.841 -1.256 -6.233 1.00 94.75 80 ASN A N 1
ATOM 593 C CA . ASN A 1 80 ? -9.494 -2.168 -7.176 1.00 94.75 80 ASN A CA 1
ATOM 594 C C . ASN A 1 80 ? -10.496 -3.109 -6.498 1.00 94.75 80 ASN A C 1
ATOM 596 O O . ASN A 1 80 ? -11.488 -3.488 -7.118 1.00 94.75 80 ASN A O 1
ATOM 600 N N . ARG A 1 81 ? -10.290 -3.444 -5.217 1.00 93.88 81 ARG A N 1
ATOM 601 C CA . ARG A 1 81 ? -11.269 -4.183 -4.400 1.00 93.88 81 ARG A CA 1
ATOM 602 C C . ARG A 1 81 ? -12.277 -3.272 -3.705 1.00 93.88 81 ARG A C 1
ATOM 604 O O . ARG A 1 81 ? -13.195 -3.777 -3.071 1.00 93.88 81 ARG A O 1
ATOM 611 N N . SER A 1 82 ? -12.144 -1.949 -3.846 1.00 92.25 82 SER A N 1
ATOM 612 C CA . SER A 1 82 ? -13.018 -0.968 -3.191 1.00 92.25 82 SER A CA 1
ATOM 613 C C . SER A 1 82 ? -13.106 -1.180 -1.675 1.00 92.25 82 SER A C 1
ATOM 615 O O . SER A 1 82 ? -14.186 -1.101 -1.085 1.00 92.25 82 SER A O 1
ATOM 617 N N . LEU A 1 83 ? -11.965 -1.472 -1.041 1.00 92.62 83 LEU A N 1
ATOM 618 C CA . LEU A 1 83 ? -11.915 -1.669 0.404 1.00 92.62 83 LEU A CA 1
ATOM 619 C C . LEU A 1 83 ? -12.189 -0.338 1.107 1.00 92.62 83 LEU A C 1
ATOM 621 O O . LEU A 1 83 ? -11.709 0.723 0.699 1.00 92.62 83 LEU A O 1
ATOM 625 N N . ALA A 1 84 ? -12.987 -0.393 2.169 1.00 91.50 84 ALA A N 1
ATOM 626 C CA . ALA A 1 84 ? -13.321 0.778 2.961 1.00 91.50 84 ALA A CA 1
ATOM 627 C C . ALA A 1 84 ? -12.226 1.043 3.999 1.00 91.50 84 ALA A C 1
ATOM 629 O O . ALA A 1 84 ? -11.878 0.159 4.771 1.00 91.50 84 ALA A O 1
ATOM 630 N N . PHE A 1 85 ? -11.708 2.268 4.010 1.00 92.31 85 PHE A N 1
ATOM 631 C CA . PHE A 1 85 ? -10.730 2.785 4.967 1.00 92.31 85 PHE A CA 1
ATOM 632 C C . PHE A 1 85 ? -10.872 4.307 5.049 1.00 92.31 85 PHE A C 1
ATOM 634 O O . PHE A 1 85 ? -11.554 4.911 4.211 1.00 92.31 85 PHE A O 1
ATOM 641 N N . ARG A 1 86 ? -10.249 4.936 6.051 1.00 87.62 86 ARG A N 1
ATOM 642 C CA . ARG A 1 86 ? -10.305 6.394 6.214 1.00 87.62 86 ARG A CA 1
ATOM 643 C C . ARG A 1 86 ? -9.252 7.110 5.389 1.00 87.62 86 ARG A C 1
ATOM 645 O O . ARG A 1 86 ? -9.592 7.936 4.547 1.00 87.62 86 ARG A O 1
ATOM 652 N N . SER A 1 87 ? -7.983 6.845 5.672 1.00 89.00 87 SER A N 1
ATOM 653 C CA . SER A 1 87 ? -6.876 7.491 4.972 1.00 89.00 87 SER A CA 1
ATOM 654 C C . SER A 1 87 ? -5.707 6.536 4.806 1.00 89.00 87 SER A C 1
ATOM 656 O O . SER A 1 87 ? -5.576 5.561 5.542 1.00 89.00 87 SER A O 1
ATOM 658 N N . TYR A 1 88 ? -4.862 6.813 3.825 1.00 92.00 88 TYR A N 1
ATOM 659 C CA . TYR A 1 88 ? -3.679 6.032 3.524 1.00 92.00 88 TYR A CA 1
ATOM 660 C C . TYR A 1 88 ? -2.487 6.963 3.327 1.00 92.00 88 TYR A C 1
ATOM 662 O O . TYR A 1 88 ? -2.522 7.886 2.514 1.00 92.00 88 TYR A O 1
ATOM 670 N N . THR A 1 89 ? -1.412 6.694 4.059 1.00 90.88 89 THR A N 1
ATOM 671 C CA . THR A 1 89 ? -0.105 7.325 3.919 1.00 90.88 89 THR A CA 1
ATOM 672 C C . THR A 1 89 ? 0.921 6.271 3.535 1.00 90.88 89 THR A C 1
ATOM 674 O O . THR A 1 89 ? 1.250 5.408 4.339 1.00 90.88 89 THR A O 1
ATOM 677 N N . GLY A 1 90 ? 1.444 6.346 2.314 1.00 90.25 90 GLY A N 1
ATOM 678 C CA . GLY A 1 90 ? 2.548 5.491 1.874 1.00 90.25 90 GLY A CA 1
ATOM 679 C C . GLY A 1 90 ? 3.899 6.156 2.122 1.00 90.25 90 GLY A C 1
ATOM 680 O O . GLY A 1 90 ? 4.009 7.371 2.040 1.00 90.25 90 GLY A O 1
ATOM 681 N N . ILE A 1 91 ? 4.952 5.389 2.383 1.00 87.06 91 ILE A N 1
ATOM 682 C CA . ILE A 1 91 ? 6.336 5.874 2.336 1.00 87.06 91 ILE A CA 1
ATOM 683 C C . ILE A 1 91 ? 7.087 5.035 1.310 1.00 87.06 91 ILE A C 1
ATOM 685 O O . ILE A 1 91 ? 7.251 3.833 1.491 1.00 87.06 91 ILE A O 1
ATOM 689 N N . GLU A 1 92 ? 7.582 5.677 0.253 1.00 87.12 92 GLU A N 1
ATOM 690 C CA . GLU A 1 92 ? 8.326 5.024 -0.824 1.00 87.12 92 GLU A CA 1
ATOM 691 C C . GLU A 1 92 ? 9.612 5.801 -1.152 1.00 87.12 92 GLU A C 1
ATOM 693 O O . GLU A 1 92 ? 9.663 7.033 -1.090 1.00 87.12 92 GLU A O 1
ATOM 698 N N . VAL A 1 93 ? 10.678 5.061 -1.465 1.00 86.81 93 VAL A N 1
ATOM 699 C CA . VAL A 1 93 ? 12.008 5.594 -1.809 1.00 86.81 93 VAL A CA 1
ATOM 700 C C . VAL A 1 93 ? 12.251 5.630 -3.319 1.00 86.81 93 VAL A C 1
ATOM 702 O O . VAL A 1 93 ? 13.022 6.454 -3.807 1.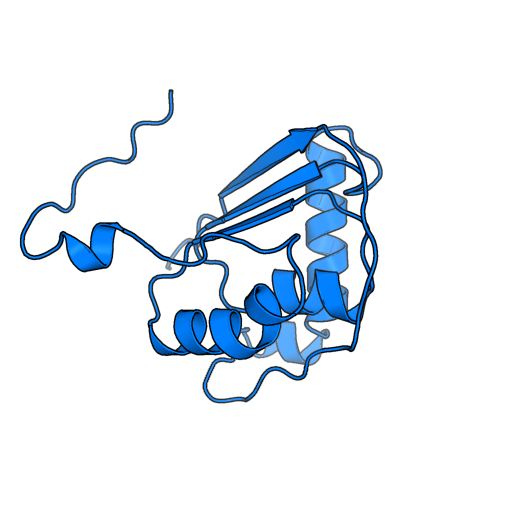00 86.81 93 VAL A O 1
ATOM 705 N N . SER A 1 94 ? 11.587 4.758 -4.073 1.00 87.56 94 SER A N 1
ATOM 706 C CA . SER A 1 94 ? 11.658 4.668 -5.526 1.00 87.56 94 SER A CA 1
ATOM 707 C C . SER A 1 94 ? 10.914 5.832 -6.179 1.00 87.56 94 SER A C 1
ATOM 709 O O . SER A 1 94 ? 9.686 5.826 -6.284 1.00 87.56 94 SER A O 1
ATOM 711 N N . LEU A 1 95 ? 11.663 6.821 -6.674 1.00 88.81 95 LEU A N 1
ATOM 712 C CA . LEU A 1 95 ? 11.104 7.993 -7.359 1.00 88.81 95 LEU A CA 1
ATOM 713 C C . LEU A 1 95 ? 10.123 7.646 -8.496 1.00 88.81 95 LEU A C 1
ATOM 715 O O . LEU A 1 95 ? 9.066 8.276 -8.532 1.00 88.81 95 LEU A O 1
ATOM 719 N N . PRO A 1 96 ? 10.385 6.653 -9.375 1.00 91.00 96 PRO A N 1
ATOM 720 C CA . PRO A 1 96 ? 9.425 6.274 -10.414 1.00 91.00 96 PRO A CA 1
ATOM 721 C C . PRO A 1 96 ? 8.084 5.790 -9.854 1.00 91.00 96 PRO A C 1
ATOM 723 O O . PRO A 1 96 ? 7.036 6.102 -10.412 1.00 91.00 96 PRO A O 1
ATOM 726 N N . ILE A 1 97 ? 8.105 5.057 -8.734 1.00 91.38 97 ILE A N 1
ATOM 727 C CA . ILE A 1 97 ? 6.877 4.602 -8.074 1.00 91.38 97 ILE A CA 1
ATOM 728 C C . ILE A 1 97 ? 6.155 5.812 -7.479 1.00 91.38 97 ILE A C 1
ATOM 730 O O . ILE A 1 97 ? 4.991 6.025 -7.792 1.00 91.38 97 ILE A O 1
ATOM 734 N N . VAL A 1 98 ? 6.849 6.659 -6.709 1.00 89.94 98 VAL A N 1
ATOM 735 C CA . VAL A 1 98 ? 6.258 7.873 -6.110 1.00 89.94 98 VAL A CA 1
ATOM 736 C C . VAL A 1 98 ? 5.586 8.756 -7.161 1.00 89.94 98 VAL A C 1
ATOM 738 O O . VAL A 1 98 ? 4.464 9.210 -6.955 1.00 89.94 98 VAL A O 1
ATOM 741 N N . GLN A 1 99 ? 6.255 9.002 -8.288 1.00 91.19 99 GLN A N 1
ATOM 742 C CA . GLN A 1 99 ? 5.704 9.808 -9.380 1.00 91.19 99 GLN A CA 1
ATOM 743 C C . GLN A 1 99 ? 4.436 9.177 -9.949 1.00 91.19 99 GLN A C 1
ATOM 745 O O . GLN A 1 99 ? 3.405 9.842 -10.041 1.00 91.19 99 GLN A O 1
ATOM 750 N 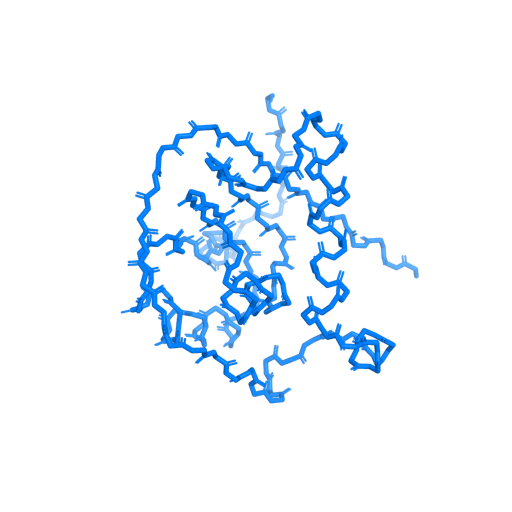N . TRP A 1 100 ? 4.484 7.876 -10.241 1.00 92.50 100 TRP A N 1
ATOM 751 C CA . TRP A 1 100 ? 3.329 7.165 -10.769 1.00 92.50 100 TRP A CA 1
ATOM 752 C C . TRP A 1 100 ? 2.133 7.202 -9.808 1.00 92.50 100 TRP A C 1
ATOM 754 O O . TRP A 1 100 ? 1.011 7.471 -10.244 1.00 92.50 100 TRP A O 1
ATOM 764 N N . LEU A 1 101 ? 2.360 6.995 -8.507 1.00 91.38 101 LEU A N 1
ATOM 765 C CA . LEU A 1 101 ? 1.303 7.033 -7.496 1.00 91.38 101 LEU A CA 1
ATOM 766 C C . LEU A 1 101 ? 0.685 8.435 -7.362 1.00 91.38 101 LEU A C 1
ATOM 768 O O . LEU A 1 101 ? -0.537 8.566 -7.289 1.00 91.38 101 LEU A O 1
ATOM 772 N N . LYS A 1 102 ? 1.505 9.495 -7.392 1.00 90.38 102 LYS A N 1
ATOM 773 C CA . LYS A 1 102 ? 1.022 10.886 -7.365 1.00 90.38 102 LYS A CA 1
ATOM 774 C C . LYS A 1 102 ? 0.104 11.187 -8.549 1.00 90.38 102 LYS A C 1
ATOM 776 O O . LYS A 1 102 ? -0.973 11.754 -8.385 1.00 90.38 102 LYS A O 1
ATOM 781 N N . GLU A 1 103 ? 0.521 10.787 -9.745 1.00 90.31 103 GLU A N 1
ATOM 782 C CA . GLU A 1 103 ? -0.195 11.077 -10.990 1.00 90.31 103 GLU A CA 1
ATOM 783 C C . GLU A 1 103 ? -1.478 10.259 -11.156 1.00 90.31 103 GLU A C 1
ATOM 785 O O . GLU A 1 103 ? -2.455 10.759 -11.719 1.00 90.31 103 GLU A O 1
ATOM 790 N N . ASN A 1 104 ? -1.491 9.013 -10.679 1.00 90.12 104 ASN A N 1
ATOM 791 C CA . ASN A 1 104 ? -2.572 8.068 -10.964 1.00 90.12 104 ASN A CA 1
ATOM 792 C C . ASN A 1 104 ? -3.494 7.800 -9.777 1.00 90.12 104 ASN A C 1
ATOM 794 O O . ASN A 1 104 ? -4.605 7.318 -9.998 1.00 90.12 104 ASN A O 1
ATOM 798 N N . VAL A 1 105 ? -3.060 8.120 -8.556 1.00 90.31 105 VAL A N 1
ATOM 799 C CA . VAL A 1 105 ? -3.828 7.866 -7.334 1.00 90.31 105 VAL A CA 1
ATOM 800 C C . VAL A 1 105 ? -4.065 9.131 -6.526 1.00 90.31 105 VAL A C 1
ATOM 802 O O . VAL A 1 105 ? -5.220 9.533 -6.421 1.00 90.31 105 VAL A O 1
ATOM 805 N N . GLU A 1 106 ? -3.025 9.800 -6.010 1.00 88.38 106 GLU A N 1
ATOM 806 C CA . GLU A 1 106 ? -3.227 10.984 -5.145 1.00 88.38 106 GLU A CA 1
ATOM 807 C C . GLU A 1 106 ? -4.003 12.099 -5.872 1.00 88.38 106 GLU A C 1
ATOM 809 O O . GLU A 1 106 ? -4.831 12.782 -5.277 1.00 88.38 106 GLU A O 1
ATOM 814 N N . SER A 1 107 ? -3.792 12.258 -7.183 1.00 84.56 107 SER A N 1
ATOM 815 C CA . SER A 1 107 ? -4.512 13.245 -8.000 1.00 84.56 107 SER A CA 1
ATOM 816 C C . SER A 1 107 ? -6.013 12.956 -8.174 1.00 84.56 107 SER A C 1
ATOM 818 O O . SER A 1 107 ? -6.745 13.823 -8.656 1.00 84.56 107 SER A O 1
ATOM 820 N N . ARG A 1 108 ? -6.478 11.746 -7.827 1.00 85.62 108 ARG A N 1
ATOM 821 C CA . ARG A 1 108 ? -7.841 11.249 -8.101 1.00 85.62 108 ARG A CA 1
ATOM 822 C C . ARG A 1 108 ? -8.600 10.808 -6.853 1.00 85.62 108 ARG A C 1
ATOM 824 O O . ARG A 1 108 ? -9.823 10.684 -6.908 1.00 85.62 108 ARG A O 1
ATOM 831 N N . ASP A 1 109 ? -7.895 10.543 -5.759 1.00 86.19 109 ASP A N 1
ATOM 832 C CA . ASP A 1 109 ? -8.469 10.054 -4.512 1.00 86.19 109 ASP A CA 1
ATOM 833 C C . ASP A 1 109 ? -7.775 10.697 -3.306 1.00 86.19 109 ASP A C 1
ATOM 835 O O . ASP A 1 109 ? -6.654 10.348 -2.938 1.00 86.19 109 ASP A O 1
ATOM 839 N N . GLU A 1 110 ? -8.487 11.629 -2.674 1.00 87.44 110 GLU A N 1
ATOM 840 C CA . GLU A 1 110 ? -8.016 12.421 -1.533 1.00 87.44 110 GLU A CA 1
ATOM 841 C C . GLU A 1 110 ? -7.727 11.599 -0.270 1.00 87.44 110 GLU A C 1
ATOM 843 O O . GLU A 1 110 ? -7.083 12.096 0.656 1.00 87.44 110 GLU A O 1
ATOM 848 N N . ARG A 1 111 ? -8.182 10.339 -0.212 1.00 87.56 111 ARG A N 1
ATOM 849 C CA . ARG A 1 111 ? -7.873 9.442 0.909 1.00 87.56 111 ARG A CA 1
ATOM 850 C C . ARG A 1 111 ? -6.404 9.030 0.908 1.00 87.56 111 ARG A C 1
ATOM 852 O O . ARG A 1 111 ? -5.896 8.627 1.953 1.00 87.56 111 ARG A O 1
ATOM 859 N N . PHE A 1 112 ? -5.729 9.116 -0.237 1.00 87.38 112 PHE A N 1
ATOM 860 C CA . PHE A 1 112 ? -4.308 8.823 -0.384 1.00 87.38 112 PHE A CA 1
ATOM 861 C C . PHE A 1 112 ? -3.484 10.107 -0.261 1.00 87.38 112 PHE A C 1
ATOM 863 O O . PHE A 1 112 ? -3.714 11.072 -0.986 1.00 87.38 112 PHE A O 1
ATOM 870 N N . GLY A 1 113 ? -2.489 10.121 0.627 1.00 79.19 113 GLY A N 1
ATOM 871 C CA . GLY A 1 113 ? -1.599 11.271 0.763 1.00 79.19 113 GLY A CA 1
ATOM 872 C C . GLY A 1 113 ? -0.181 10.936 1.220 1.00 79.19 113 GLY A C 1
ATOM 873 O O . GLY A 1 113 ? 0.077 9.904 1.827 1.00 79.19 113 GLY A O 1
ATOM 874 N N . ARG A 1 114 ? 0.740 11.880 0.980 1.00 64.94 114 ARG A N 1
ATOM 875 C CA . ARG A 1 114 ? 2.126 11.906 1.492 1.00 64.94 114 ARG A CA 1
ATOM 876 C C . ARG A 1 114 ? 2.983 10.690 1.117 1.00 64.94 114 ARG A C 1
ATOM 878 O O . ARG A 1 114 ? 3.748 10.222 1.951 1.00 64.94 114 ARG A O 1
ATOM 885 N N . MET A 1 115 ? 2.978 10.279 -0.150 1.00 62.38 115 MET A N 1
ATOM 886 C CA . MET A 1 115 ? 3.819 9.180 -0.661 1.00 62.38 115 MET A CA 1
ATOM 887 C C . MET A 1 115 ? 5.322 9.491 -0.807 1.00 62.38 115 MET A C 1
ATOM 889 O O . MET A 1 115 ? 6.034 8.802 -1.532 1.00 62.38 115 MET A O 1
ATOM 893 N N . GLU A 1 116 ? 5.845 10.534 -0.155 1.00 56.69 116 GLU A N 1
ATOM 894 C CA . GLU A 1 116 ? 7.228 10.982 -0.338 1.00 56.69 116 GLU A CA 1
ATOM 895 C C . GLU A 1 116 ? 8.095 10.792 0.905 1.00 56.69 116 GLU A C 1
ATOM 897 O O . GLU A 1 116 ? 7.795 11.266 2.003 1.00 56.69 116 GLU A O 1
ATOM 902 N N . ASN A 1 117 ? 9.254 10.168 0.711 1.00 51.03 117 ASN A N 1
ATOM 903 C CA . ASN A 1 117 ? 10.286 10.169 1.725 1.00 51.03 117 ASN A CA 1
ATOM 904 C C . ASN A 1 117 ? 10.996 11.540 1.756 1.00 51.03 117 ASN A C 1
ATOM 906 O O . ASN A 1 117 ? 11.844 11.842 0.914 1.00 51.03 117 ASN A O 1
ATOM 910 N N . ARG A 1 118 ? 10.686 12.378 2.758 1.00 41.91 118 ARG A N 1
ATOM 911 C CA . ARG A 1 118 ? 11.418 13.636 3.024 1.00 41.91 118 ARG A CA 1
ATOM 912 C C . ARG A 1 118 ? 12.922 13.423 3.260 1.00 41.91 118 ARG A C 1
ATOM 914 O O . ARG A 1 118 ? 13.677 14.381 3.107 1.00 41.91 118 ARG A O 1
ATOM 921 N N . LEU A 1 119 ? 13.366 12.206 3.594 1.00 43.00 119 LEU A N 1
ATOM 922 C CA . LEU A 1 119 ? 14.786 11.881 3.766 1.00 43.00 119 LEU A CA 1
ATOM 923 C C . LEU A 1 119 ? 15.550 11.912 2.438 1.00 43.00 119 LEU A C 1
ATOM 925 O O . LEU A 1 119 ? 16.697 12.337 2.440 1.00 43.00 119 LEU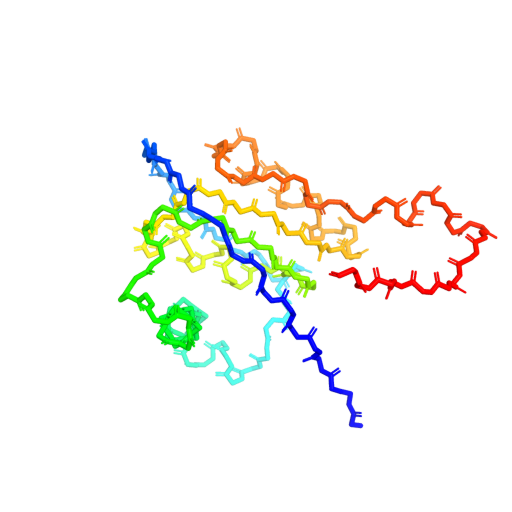 A O 1
ATOM 929 N N . VAL A 1 120 ? 14.918 11.609 1.295 1.00 43.50 120 VAL A N 1
ATOM 930 C CA . VAL A 1 120 ? 15.588 11.698 -0.022 1.00 43.50 120 VAL A CA 1
ATOM 931 C C . VAL A 1 120 ? 15.954 13.147 -0.372 1.00 43.50 120 VAL A C 1
ATOM 933 O O . VAL A 1 120 ? 16.959 13.387 -1.031 1.00 43.50 120 VAL A O 1
ATOM 936 N N . ARG A 1 121 ? 15.209 14.145 0.131 1.00 42.66 121 ARG A N 1
ATOM 937 C CA . ARG A 1 121 ? 15.599 15.563 -0.003 1.00 42.66 121 ARG A CA 1
ATOM 938 C C . ARG A 1 121 ? 16.682 16.003 0.990 1.00 42.66 121 ARG A C 1
ATOM 940 O O . ARG A 1 121 ? 17.173 17.120 0.866 1.00 42.66 121 ARG A O 1
ATOM 947 N N . ARG A 1 122 ? 17.023 15.182 1.990 1.00 40.47 122 ARG A N 1
ATOM 948 C CA . ARG A 1 122 ? 17.997 15.516 3.045 1.00 40.47 122 ARG A CA 1
ATOM 949 C C . ARG A 1 122 ? 19.297 14.718 2.983 1.00 40.47 122 ARG A C 1
ATOM 951 O O . ARG A 1 122 ? 20.272 15.140 3.595 1.00 40.47 122 ARG A O 1
ATOM 958 N N . THR A 1 123 ? 19.372 13.638 2.216 1.00 41.28 123 THR A N 1
ATOM 959 C CA . THR A 1 123 ? 20.586 12.822 2.111 1.00 41.28 123 THR A CA 1
ATOM 960 C C . THR A 1 123 ? 21.582 13.366 1.082 1.00 41.28 123 THR A C 1
ATOM 962 O O . THR A 1 123 ? 21.875 12.714 0.087 1.00 41.28 123 THR A O 1
ATOM 965 N N . GLU A 1 124 ? 22.136 14.548 1.362 1.00 38.53 124 GLU A N 1
ATOM 966 C CA . GLU A 1 124 ? 23.600 14.658 1.483 1.00 38.53 124 GLU A CA 1
ATOM 967 C C . GLU A 1 124 ? 24.061 14.411 2.934 1.00 38.53 124 GLU A C 1
ATOM 969 O O . GLU A 1 124 ? 25.253 14.266 3.184 1.00 38.53 124 GLU A O 1
ATOM 974 N N . ALA A 1 125 ? 23.151 14.288 3.909 1.00 36.88 125 ALA A N 1
ATOM 975 C CA . ALA A 1 125 ? 23.525 13.958 5.275 1.00 36.88 125 ALA A CA 1
ATOM 976 C C . ALA A 1 125 ? 22.455 13.129 6.002 1.00 36.88 125 ALA A C 1
ATOM 978 O O . ALA A 1 125 ? 21.269 13.447 5.984 1.00 36.88 125 ALA A O 1
ATOM 979 N N . VAL A 1 126 ? 22.939 12.132 6.745 1.00 34.94 126 VAL A N 1
ATOM 980 C CA . VAL A 1 126 ? 22.267 11.425 7.848 1.00 34.94 126 VAL A CA 1
ATOM 981 C C . VAL A 1 126 ? 21.382 10.230 7.456 1.00 34.94 126 VAL A C 1
ATOM 983 O O . VAL A 1 126 ? 20.158 10.296 7.396 1.00 34.94 126 VAL A O 1
ATOM 986 N N . TYR A 1 127 ? 22.041 9.076 7.322 1.00 34.56 127 TYR A N 1
ATOM 987 C CA . TYR A 1 127 ? 21.521 7.825 7.875 1.00 34.56 127 TYR A CA 1
ATOM 988 C C . TYR A 1 127 ? 21.640 7.919 9.400 1.00 34.56 127 TYR A C 1
ATOM 990 O O . TYR A 1 127 ? 22.756 7.802 9.872 1.00 34.56 127 TYR A O 1
ATOM 998 N N . HIS A 1 128 ? 20.564 8.155 10.154 1.00 34.06 128 HIS A N 1
ATOM 999 C CA . HIS A 1 128 ? 20.447 7.754 11.567 1.00 34.06 128 HIS A CA 1
ATOM 1000 C C . HIS A 1 128 ? 18.986 7.866 12.041 1.00 34.06 128 HIS A C 1
ATOM 1002 O O . HIS A 1 128 ? 18.343 8.892 11.845 1.00 34.06 128 HIS A O 1
ATOM 1008 N N . GLU A 1 129 ? 18.523 6.775 12.661 1.00 31.50 129 GLU A N 1
ATOM 1009 C CA . GLU A 1 129 ? 17.415 6.652 13.623 1.00 31.50 129 GLU A CA 1
ATOM 1010 C C . GLU A 1 129 ? 16.009 7.148 13.242 1.00 31.50 129 GLU A C 1
ATOM 1012 O O . GLU A 1 129 ? 15.665 8.322 13.353 1.00 31.50 129 GLU A O 1
ATOM 1017 N N . PHE A 1 130 ? 15.117 6.188 12.981 1.00 31.50 130 PHE A N 1
ATOM 1018 C CA . PHE A 1 130 ? 13.724 6.328 13.401 1.00 31.50 130 PHE A CA 1
ATOM 1019 C C . PHE A 1 130 ? 13.625 5.883 14.866 1.00 31.50 130 PHE A C 1
ATOM 1021 O O . PHE A 1 130 ? 13.636 4.688 15.155 1.00 31.50 130 PHE A O 1
ATOM 1028 N N . VAL A 1 131 ? 13.547 6.846 15.785 1.00 27.16 131 VAL A N 1
ATOM 1029 C CA . VAL A 1 131 ? 13.089 6.607 17.159 1.00 27.16 131 VAL A CA 1
ATOM 1030 C C . VAL A 1 131 ? 11.562 6.546 17.127 1.00 27.16 131 VAL A C 1
ATOM 1032 O O . VAL A 1 131 ? 10.905 7.526 16.776 1.00 27.16 131 VAL A O 1
ATOM 1035 N N . LEU A 1 132 ? 11.006 5.382 17.465 1.00 32.03 132 LEU A N 1
ATOM 1036 C CA . LEU A 1 132 ? 9.607 5.239 17.864 1.00 32.03 132 LEU A CA 1
ATOM 1037 C C . LEU A 1 132 ? 9.464 5.809 19.283 1.00 32.03 132 LEU A C 1
ATOM 1039 O O . LEU A 1 132 ? 10.202 5.393 20.176 1.00 32.03 132 LEU A O 1
ATOM 1043 N N . ILE A 1 133 ? 8.549 6.764 19.468 1.00 31.38 133 ILE A N 1
ATOM 1044 C CA . ILE A 1 133 ? 7.973 7.066 20.789 1.00 31.38 133 ILE A CA 1
ATOM 1045 C C . ILE A 1 133 ? 6.880 6.033 21.049 1.00 31.38 133 ILE A C 1
ATOM 1047 O O . ILE A 1 133 ? 6.111 5.780 20.090 1.00 31.38 133 ILE A O 1
#

pLDDT: mean 76.57, std 23.17, range [27.16, 95.75]

Foldseek 3Di:
DDDDDKDKDKDFDAFDDDADADDDDPVLDDDDPVCVVVDLLVVLLVVQCVVCVVVVHRFQARMEIETEQNRCRNVNNCHVVVGHHQAYEYAHDDPVSLVCCVVGPVVPDVSYDHHYDPVVVVPVDDDDDDDDD